Protein AF-A0A9P9H8Y1-F1 (afdb_monomer_lite)

Radius of gyration: 16.48 Å; chains: 1; bounding box: 44×37×41 Å

Organism: Fusarium solani (NCBI:txid169388)

Foldseek 3Di:
DWDADPVQRFIFDWDQPVVVRDTDGPQQEGEKEKFKDFPPPPDPLQGWIKIWIHRHPDDPPIDIDTQDSVDDSDRVSRRLVNVVVVVVVCPDPPHDPSNQWYWYFYDDDDDVVVVVVVVVVVQVVPVHDADDADADPPDHRRTRTGGDDDD

Secondary structure (DSSP, 8-state):
-EEEETTTTEEEEEEE-TTT--EEE-TTEEEEEEEEE--SS---TTPPPEEEEESSTT-TT-EEEE--TTS--SHHHHHHHHHHHHHHHHHSTTS-TT--EEEEEE-TTS-HHHHHHHHHHHHHTTT-PPPPP---TTS----EEEE----

Sequence (151 aa):
MTVPNENEQITQLRNVNYTSKIIETYPHSLVVFINGARPRSTGPSTAPLFWTVTFAPTSRHNLSGTLDSHLPRTVMCAKQEAILRFLEFVKSESFNHRWRKVIVVVSNSIPMARLVEFLETYASNYNYHPATNYTTEQGRTEVISQELKEI

pLDDT: mean 72.14, std 18.73, range [31.03, 94.5]

Structure (mmCIF, N/CA/C/O backbone):
data_AF-A0A9P9H8Y1-F1
#
_entry.id   AF-A0A9P9H8Y1-F1
#
loop_
_atom_site.group_PDB
_atom_site.id
_atom_site.type_symbol
_atom_site.label_atom_id
_atom_site.label_alt_id
_atom_site.label_comp_id
_atom_site.label_asym_id
_atom_site.label_entity_id
_atom_site.label_seq_id
_atom_site.pdbx_PDB_ins_code
_atom_site.Cartn_x
_atom_site.Cartn_y
_atom_site.Cartn_z
_atom_site.occupancy
_atom_site.B_iso_or_equiv
_atom_site.auth_seq_id
_atom_site.auth_comp_id
_atom_site.auth_asym_id
_atom_site.auth_atom_id
_atom_site.pdbx_PDB_model_num
ATOM 1 N N . MET A 1 1 ? -4.302 14.025 10.082 1.00 74.38 1 MET A N 1
ATOM 2 C CA . MET A 1 1 ? -3.148 13.507 10.859 1.00 74.38 1 MET A CA 1
ATOM 3 C C . MET A 1 1 ? -3.377 12.020 11.116 1.00 74.38 1 MET A C 1
ATOM 5 O O . MET A 1 1 ? -4.535 11.618 11.153 1.00 74.38 1 MET A O 1
ATOM 9 N N . THR A 1 2 ? -2.332 11.204 11.237 1.00 85.88 2 THR A N 1
ATOM 10 C CA . THR A 1 2 ? -2.437 9.749 11.461 1.00 85.88 2 THR A CA 1
ATOM 11 C C . THR A 1 2 ? -1.961 9.375 12.863 1.00 85.88 2 THR A C 1
ATOM 13 O O . THR A 1 2 ? -1.253 10.158 13.496 1.00 85.88 2 THR A O 1
ATOM 16 N N . VAL A 1 3 ? -2.350 8.201 13.356 1.00 87.88 3 VAL A N 1
ATOM 17 C CA . VAL A 1 3 ? -1.916 7.674 14.657 1.00 87.88 3 VAL A CA 1
ATOM 18 C C . VAL A 1 3 ? -1.723 6.151 14.578 1.00 87.88 3 VAL A C 1
ATOM 20 O O . VAL A 1 3 ? -2.554 5.481 13.960 1.00 87.88 3 VAL A O 1
ATOM 23 N N . PRO A 1 4 ? -0.636 5.589 15.139 1.00 87.19 4 PRO A N 1
ATOM 24 C CA . PRO A 1 4 ? -0.469 4.142 15.252 1.00 87.19 4 PRO A CA 1
ATOM 25 C C . PRO A 1 4 ? -1.474 3.530 16.239 1.00 87.19 4 PRO A C 1
ATOM 27 O O . PRO A 1 4 ? -1.710 4.081 17.311 1.00 87.19 4 PRO A O 1
ATOM 30 N N . ASN A 1 5 ? -2.032 2.375 15.893 1.00 86.94 5 ASN A N 1
ATOM 31 C CA . ASN A 1 5 ? -2.771 1.495 16.789 1.00 86.94 5 ASN A CA 1
ATOM 32 C C . ASN A 1 5 ? -1.863 0.309 17.132 1.00 86.94 5 ASN A C 1
ATOM 34 O O . ASN A 1 5 ? -1.631 -0.560 16.292 1.00 86.94 5 ASN A O 1
ATOM 38 N N . GLU A 1 6 ? -1.316 0.304 18.346 1.00 85.38 6 GLU A N 1
ATOM 39 C CA . GLU A 1 6 ? -0.308 -0.674 18.776 1.00 85.38 6 GLU A CA 1
ATOM 40 C C . GLU A 1 6 ? -0.872 -2.092 18.894 1.00 85.38 6 GLU A C 1
ATOM 42 O O . GLU A 1 6 ? -0.214 -3.047 18.483 1.00 85.38 6 GLU A O 1
ATOM 47 N N . ASN A 1 7 ? -2.113 -2.225 19.372 1.00 85.31 7 ASN A N 1
ATOM 48 C CA . ASN A 1 7 ? -2.780 -3.520 19.546 1.00 85.31 7 ASN A CA 1
ATOM 49 C C . ASN A 1 7 ? -2.948 -4.253 18.215 1.00 85.31 7 ASN A C 1
ATOM 51 O O . ASN A 1 7 ? -2.828 -5.472 18.129 1.00 85.31 7 ASN A O 1
ATOM 55 N N . GLU A 1 8 ? -3.234 -3.492 17.166 1.00 86.19 8 GLU A N 1
ATOM 56 C CA . GLU A 1 8 ? -3.498 -4.020 15.832 1.00 86.19 8 GLU A CA 1
ATOM 57 C C . GLU A 1 8 ? -2.288 -3.911 14.909 1.00 86.19 8 GLU A C 1
ATOM 59 O O . GLU A 1 8 ? -2.294 -4.453 13.807 1.00 86.19 8 GLU A O 1
ATOM 64 N N . GLN A 1 9 ? -1.246 -3.218 15.369 1.00 90.31 9 GLN A N 1
ATOM 65 C CA . GLN A 1 9 ? -0.032 -2.916 14.629 1.00 90.31 9 GLN A CA 1
ATOM 66 C C . GLN A 1 9 ? -0.306 -2.259 13.268 1.00 90.31 9 GLN A C 1
ATOM 68 O O . GLN A 1 9 ? 0.296 -2.616 12.256 1.00 90.31 9 GLN A O 1
ATOM 73 N N . ILE A 1 10 ? -1.210 -1.285 13.221 1.00 90.06 10 ILE A N 1
ATOM 74 C CA . ILE A 1 10 ? -1.537 -0.528 12.002 1.00 90.06 10 ILE A CA 1
ATOM 75 C C . ILE A 1 10 ? -1.477 0.976 12.257 1.00 90.06 10 ILE A C 1
ATOM 77 O O . ILE A 1 10 ? -1.360 1.419 13.393 1.00 90.06 10 ILE A O 1
ATOM 81 N N . THR A 1 11 ? -1.597 1.776 11.203 1.00 90.62 11 THR A N 1
ATOM 82 C CA . THR A 1 11 ? -1.775 3.224 11.297 1.00 90.62 11 THR A CA 1
ATOM 83 C C . THR A 1 11 ? -3.192 3.579 10.870 1.00 90.62 11 THR A C 1
ATOM 85 O O . THR A 1 11 ? -3.699 3.048 9.885 1.00 90.62 11 THR A O 1
ATOM 88 N N . GLN A 1 12 ? -3.837 4.487 11.596 1.00 89.75 12 GLN A N 1
ATOM 89 C CA . GLN A 1 12 ? -5.212 4.916 11.341 1.00 89.75 12 GLN A CA 1
ATOM 90 C C . GLN A 1 12 ? -5.297 6.434 11.184 1.00 89.75 12 GLN A C 1
ATOM 92 O O . GLN A 1 12 ? -4.388 7.179 11.571 1.00 89.75 12 GLN A O 1
ATOM 97 N N . LEU A 1 13 ? -6.409 6.914 10.622 1.00 84.44 13 LEU A N 1
ATOM 98 C CA . LEU A 1 13 ? -6.718 8.337 10.657 1.00 84.44 13 LEU A CA 1
ATOM 99 C C . LEU A 1 13 ? -7.059 8.767 12.078 1.00 84.44 13 LEU A C 1
ATOM 101 O O . LEU A 1 13 ? -7.872 8.144 12.763 1.00 84.44 13 LEU A O 1
ATOM 105 N N . ARG A 1 14 ? -6.478 9.897 12.472 1.00 82.44 14 ARG A N 1
ATOM 106 C CA . ARG A 1 14 ? -6.820 10.598 13.699 1.00 82.44 14 ARG A CA 1
ATOM 107 C C . ARG A 1 14 ? -8.075 11.435 13.465 1.00 82.44 14 ARG A C 1
ATOM 109 O O . ARG A 1 14 ? -8.067 12.314 12.602 1.00 82.44 14 ARG A O 1
ATOM 116 N N . ASN A 1 15 ? -9.110 11.196 14.257 1.00 73.19 15 ASN A N 1
ATOM 117 C CA . ASN A 1 15 ? -10.196 12.133 14.486 1.00 73.19 15 ASN A CA 1
ATOM 118 C C . ASN A 1 15 ? -9.857 12.981 15.720 1.00 73.19 15 ASN A C 1
ATOM 120 O O . ASN A 1 15 ? -9.462 12.460 16.764 1.00 73.19 15 ASN A O 1
ATOM 124 N N . VAL A 1 16 ? -9.957 14.299 15.595 1.00 65.50 16 VAL A N 1
ATOM 125 C CA . VAL A 1 16 ? -9.780 15.202 16.735 1.00 65.50 16 VAL A CA 1
ATOM 126 C C . VAL A 1 16 ? -11.151 15.750 17.066 1.00 65.50 16 VAL A C 1
ATOM 128 O O . VAL A 1 16 ? -11.681 16.582 16.335 1.00 65.50 16 VAL A O 1
ATOM 131 N N . ASN A 1 17 ? -11.722 15.292 18.176 1.00 66.81 17 ASN A N 1
ATOM 132 C CA . ASN A 1 17 ? -12.889 15.951 18.730 1.00 66.81 17 ASN A CA 1
ATOM 133 C C . ASN A 1 17 ? -12.407 17.241 19.409 1.00 66.81 17 ASN A C 1
ATOM 135 O O . ASN A 1 17 ? -11.876 17.223 20.520 1.00 66.81 17 ASN A O 1
ATOM 139 N N . TYR A 1 18 ? -12.529 18.367 18.703 1.00 63.47 18 TYR A N 1
ATOM 140 C CA . TYR A 1 18 ? -12.047 19.669 19.175 1.00 63.47 18 TYR A CA 1
ATOM 141 C C . TYR A 1 18 ? -12.737 20.130 20.466 1.00 63.47 18 TYR A C 1
ATOM 143 O O . TYR A 1 18 ? -12.153 20.901 21.225 1.00 63.47 18 TYR A O 1
ATOM 151 N N . THR A 1 19 ? -13.938 19.620 20.742 1.00 70.38 19 THR A N 1
ATOM 152 C CA . THR A 1 19 ? -14.732 19.958 21.924 1.00 70.38 19 THR A CA 1
ATOM 153 C C . THR A 1 19 ? -14.254 19.206 23.167 1.00 70.38 19 THR A C 1
ATOM 155 O O . THR A 1 19 ? -14.154 19.797 24.239 1.00 70.38 19 THR A O 1
ATOM 158 N N . SER A 1 20 ? -13.911 17.919 23.039 1.00 70.75 20 SER A N 1
ATOM 159 C CA . SER A 1 20 ? -13.450 17.089 24.165 1.00 70.75 20 SER A CA 1
ATOM 160 C C . SER A 1 20 ? -11.925 16.995 24.291 1.00 70.75 20 SER A C 1
ATOM 162 O O . SER A 1 20 ? -11.430 16.483 25.292 1.00 70.75 20 SER A O 1
ATOM 164 N N . LYS A 1 21 ? -11.165 17.468 23.290 1.00 65.56 21 LYS A N 1
ATOM 165 C CA . LYS A 1 21 ? -9.706 17.266 23.136 1.00 65.56 21 LYS A CA 1
ATOM 166 C C . LYS A 1 21 ? -9.275 15.791 23.122 1.00 65.56 21 LYS A C 1
ATOM 168 O O . LYS A 1 21 ? -8.077 15.507 23.171 1.00 65.56 21 LYS A O 1
ATOM 173 N N . ILE A 1 22 ? -10.222 14.859 23.019 1.00 71.56 22 ILE A N 1
ATOM 174 C CA . ILE A 1 22 ? -9.943 13.429 22.932 1.00 71.56 22 ILE A CA 1
ATOM 175 C C . ILE A 1 22 ? -9.507 13.106 21.505 1.00 71.56 22 ILE A C 1
ATOM 177 O O . ILE A 1 22 ? -10.058 13.601 20.516 1.00 71.56 22 ILE A O 1
ATOM 181 N N . ILE A 1 23 ? -8.465 12.285 21.415 1.00 67.50 23 ILE A N 1
ATOM 182 C CA . ILE A 1 23 ? -7.991 11.722 20.162 1.00 67.50 23 ILE A CA 1
ATOM 183 C C . ILE A 1 23 ? -8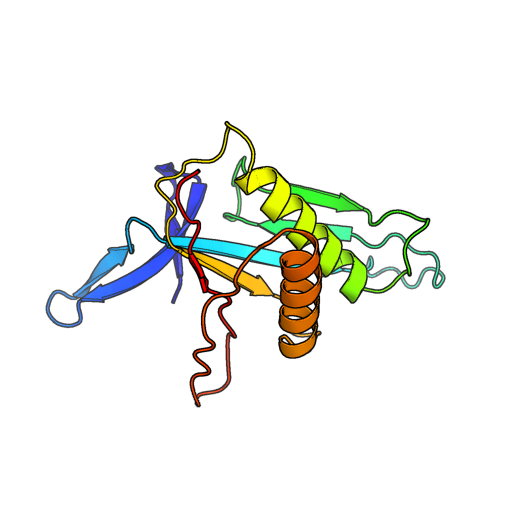.743 10.421 19.938 1.00 67.50 23 ILE A C 1
ATOM 185 O O . ILE A 1 23 ? -8.516 9.452 20.654 1.00 67.50 23 ILE A O 1
ATOM 189 N N . GLU A 1 24 ? -9.602 10.402 18.931 1.00 74.31 24 GLU A N 1
ATOM 190 C CA . GLU A 1 24 ? -10.294 9.191 18.506 1.00 74.31 24 GLU A CA 1
ATOM 191 C C . GLU A 1 24 ? -9.677 8.702 17.194 1.00 74.31 24 GLU A C 1
ATOM 193 O O . GLU A 1 24 ? -9.172 9.488 16.390 1.00 74.31 24 GLU A O 1
ATOM 198 N N . THR A 1 25 ? -9.671 7.395 16.961 1.00 76.00 25 THR A N 1
ATOM 199 C CA . THR A 1 25 ? -9.313 6.835 15.655 1.00 76.00 25 THR A CA 1
ATOM 200 C C . THR A 1 25 ? -10.571 6.634 14.832 1.00 76.00 25 THR A C 1
ATOM 202 O O . THR A 1 25 ? -11.639 6.374 15.376 1.00 76.00 25 THR A O 1
ATOM 205 N N . TYR A 1 26 ? -10.467 6.735 13.506 1.00 77.56 26 TYR A N 1
ATOM 206 C CA . TYR A 1 26 ? -11.540 6.244 12.643 1.00 77.56 26 TYR A CA 1
ATOM 207 C C . TYR A 1 26 ? -11.493 4.707 12.629 1.00 77.56 26 TYR A C 1
ATOM 209 O O . TYR A 1 26 ? -10.568 4.153 12.019 1.00 77.56 26 TYR A O 1
ATOM 217 N N . PRO A 1 27 ? -12.475 4.011 13.239 1.00 72.00 27 PRO A N 1
ATOM 218 C CA . PRO A 1 27 ? -12.384 2.583 13.567 1.00 72.00 27 PRO A CA 1
ATOM 219 C C . PRO A 1 27 ? -12.382 1.645 12.350 1.00 72.00 27 PRO A C 1
ATOM 221 O O . PRO A 1 27 ? -12.144 0.452 12.498 1.00 72.00 27 PRO A O 1
ATOM 224 N N . HIS A 1 28 ? -12.594 2.177 11.143 1.00 81.88 28 HIS A N 1
ATOM 225 C CA . HIS A 1 28 ? -12.581 1.433 9.876 1.00 81.88 28 HIS A CA 1
ATOM 226 C C . HIS A 1 28 ? -11.547 1.960 8.875 1.00 81.88 28 HIS A C 1
ATOM 228 O O . HIS A 1 28 ? -11.587 1.600 7.697 1.00 81.88 28 HIS A O 1
ATOM 234 N N . SER A 1 29 ? -10.647 2.837 9.328 1.00 85.75 29 SER A N 1
ATOM 235 C CA . SER A 1 29 ? -9.574 3.370 8.494 1.00 85.75 29 SER A CA 1
ATOM 236 C C . SER A 1 29 ? -8.294 2.562 8.656 1.00 85.75 29 SER A C 1
ATOM 238 O O . SER A 1 29 ? -7.904 2.223 9.774 1.00 85.75 29 SER A O 1
ATOM 240 N N . LEU A 1 30 ? -7.629 2.321 7.532 1.00 88.88 30 LEU A N 1
ATOM 241 C CA . LEU A 1 30 ? -6.275 1.800 7.455 1.00 88.88 30 LEU A CA 1
ATOM 242 C C . LEU A 1 30 ? -5.433 2.776 6.636 1.00 88.88 30 LEU A C 1
ATOM 244 O O . LEU A 1 30 ? -5.809 3.143 5.527 1.00 88.88 30 LEU A O 1
ATOM 248 N N . VAL A 1 31 ? -4.285 3.178 7.167 1.00 89.94 31 VAL A N 1
ATOM 249 C CA . VAL A 1 31 ? -3.287 3.975 6.458 1.00 89.94 31 VAL A CA 1
ATOM 250 C C . VAL A 1 31 ? -2.057 3.112 6.224 1.00 89.94 31 VAL A C 1
ATOM 252 O O . VAL A 1 31 ? -1.496 2.564 7.172 1.00 89.94 31 VAL A O 1
ATOM 255 N N . VAL A 1 32 ? -1.625 3.024 4.970 1.00 91.81 32 VAL A N 1
ATOM 256 C CA . VAL A 1 32 ? -0.399 2.327 4.575 1.00 91.81 32 VAL A CA 1
ATOM 257 C C . VAL A 1 32 ? 0.546 3.282 3.867 1.00 91.81 32 VAL A C 1
ATOM 259 O O . VAL A 1 32 ? 0.137 4.092 3.035 1.00 91.81 32 VAL A O 1
ATOM 262 N N . PHE A 1 33 ? 1.828 3.184 4.197 1.00 91.06 33 PHE A N 1
ATOM 263 C CA . PHE A 1 33 ? 2.877 3.985 3.583 1.00 91.06 33 PHE A CA 1
ATOM 264 C C . PHE A 1 33 ? 3.636 3.141 2.575 1.00 91.06 33 PHE A C 1
ATOM 266 O O . PHE A 1 33 ? 4.187 2.095 2.910 1.00 91.06 33 PHE A O 1
ATOM 273 N N . ILE A 1 34 ? 3.688 3.620 1.342 1.00 90.50 34 ILE A N 1
ATOM 274 C CA . ILE A 1 34 ? 4.358 2.957 0.238 1.00 90.50 34 ILE A CA 1
ATOM 275 C C . ILE A 1 34 ? 5.612 3.728 -0.133 1.00 90.50 34 ILE A C 1
ATOM 277 O O . ILE A 1 34 ? 5.600 4.945 -0.354 1.00 90.50 34 ILE A O 1
ATOM 281 N N . ASN A 1 35 ? 6.709 2.987 -0.243 1.00 89.44 35 ASN A N 1
ATOM 282 C CA . ASN A 1 35 ? 7.977 3.529 -0.682 1.00 89.44 35 ASN A CA 1
ATOM 283 C C . ASN A 1 35 ? 8.635 2.624 -1.723 1.00 89.44 35 ASN A C 1
ATOM 285 O O . ASN A 1 35 ? 8.488 1.406 -1.709 1.00 89.44 35 ASN A O 1
ATOM 289 N N . GLY A 1 36 ? 9.392 3.263 -2.607 1.00 87.00 36 GLY A N 1
ATOM 290 C CA . GLY A 1 36 ? 10.274 2.619 -3.565 1.00 87.00 36 GLY A CA 1
ATOM 291 C C . GLY A 1 36 ? 11.594 3.369 -3.535 1.00 87.00 36 GLY A C 1
ATOM 292 O O . GLY A 1 36 ? 11.597 4.602 -3.572 1.00 87.00 36 GLY A O 1
ATOM 293 N N . ALA A 1 37 ? 12.705 2.652 -3.421 1.00 84.75 37 ALA A N 1
ATOM 294 C CA . ALA A 1 37 ? 14.013 3.265 -3.250 1.00 84.75 37 ALA A CA 1
ATOM 295 C C . ALA A 1 37 ? 15.107 2.481 -3.970 1.00 84.75 37 ALA A C 1
ATOM 297 O O . ALA A 1 37 ? 15.079 1.254 -4.062 1.00 84.75 37 ALA A O 1
ATOM 298 N N . ARG A 1 38 ? 16.109 3.216 -4.450 1.00 81.19 38 ARG A N 1
ATOM 299 C CA . ARG A 1 38 ? 17.398 2.656 -4.856 1.00 81.19 38 ARG A CA 1
ATOM 300 C C . ARG A 1 38 ? 18.351 2.752 -3.656 1.00 81.19 38 ARG A C 1
ATOM 302 O O . ARG A 1 38 ? 18.286 3.754 -2.938 1.00 81.19 38 ARG A O 1
ATOM 309 N N . PRO A 1 39 ? 19.220 1.758 -3.410 1.00 72.44 39 PRO A N 1
ATOM 310 C CA . PRO A 1 39 ? 20.262 1.882 -2.402 1.00 72.44 39 PRO A CA 1
ATOM 311 C C . PRO A 1 39 ? 21.115 3.123 -2.686 1.00 72.44 39 PRO A C 1
ATOM 313 O O . PRO A 1 39 ? 21.366 3.474 -3.836 1.00 72.44 39 PRO A O 1
ATOM 316 N N . ARG A 1 40 ? 21.532 3.806 -1.614 1.00 63.97 40 ARG A N 1
ATOM 317 C CA . ARG A 1 40 ? 22.303 5.059 -1.677 1.00 63.97 40 ARG A CA 1
ATOM 318 C C . ARG A 1 40 ? 23.702 4.895 -2.280 1.00 63.97 40 ARG A C 1
ATOM 320 O O . ARG A 1 40 ? 24.320 5.907 -2.595 1.00 63.97 40 ARG A O 1
ATOM 327 N N . SER A 1 41 ? 24.211 3.670 -2.429 1.00 58.75 41 SER A N 1
ATOM 328 C CA . SER A 1 41 ? 25.488 3.457 -3.103 1.00 58.75 41 SER A CA 1
ATOM 329 C C . SER A 1 41 ? 25.330 3.786 -4.586 1.00 58.75 41 SER A C 1
ATOM 331 O O . SER A 1 41 ? 24.408 3.322 -5.253 1.00 58.75 41 SER A O 1
ATOM 333 N N . THR A 1 42 ? 26.240 4.608 -5.097 1.00 49.22 42 THR A N 1
ATOM 334 C CA . THR A 1 42 ? 26.395 5.024 -6.498 1.00 49.22 42 THR A CA 1
ATOM 335 C C . THR A 1 42 ? 26.812 3.855 -7.400 1.00 49.22 42 THR A C 1
ATOM 337 O O . THR A 1 42 ? 27.755 3.953 -8.180 1.00 49.22 42 THR A O 1
ATOM 340 N N . GLY A 1 43 ? 26.160 2.706 -7.243 1.00 56.19 43 GLY A N 1
ATOM 341 C CA . GLY A 1 43 ? 26.311 1.567 -8.125 1.00 56.19 43 GLY A CA 1
ATOM 342 C C . GLY A 1 43 ? 25.655 1.838 -9.481 1.00 56.19 43 GLY A C 1
ATOM 343 O O . GLY A 1 43 ? 24.839 2.758 -9.603 1.00 56.19 43 GLY A O 1
ATOM 344 N N . PRO A 1 44 ? 26.006 1.038 -10.502 1.00 58.34 44 PRO A N 1
ATOM 345 C CA . PRO A 1 44 ? 25.482 1.170 -11.859 1.00 58.34 44 PRO A CA 1
ATOM 346 C C . PRO A 1 44 ? 23.947 1.258 -11.897 1.00 58.34 44 PRO A C 1
ATOM 348 O O . PRO A 1 44 ? 23.252 0.850 -10.964 1.00 58.34 44 PRO A O 1
ATOM 351 N N . SER A 1 45 ? 23.394 1.730 -13.020 1.00 61.78 45 SER A N 1
ATOM 352 C CA . SER A 1 45 ? 21.944 1.767 -13.307 1.00 61.78 45 SER A CA 1
ATOM 353 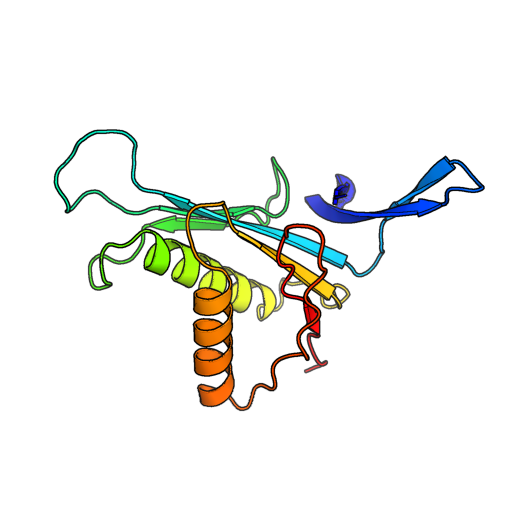C C . SER A 1 45 ? 21.219 0.419 -13.113 1.00 61.78 45 SER A C 1
ATOM 355 O O . SER A 1 45 ? 19.990 0.373 -13.110 1.00 61.78 45 SER A O 1
ATOM 357 N N . THR A 1 46 ? 21.976 -0.657 -12.899 1.00 66.19 46 THR A N 1
ATOM 358 C CA . THR A 1 46 ? 21.551 -2.021 -12.591 1.00 66.19 46 THR A CA 1
ATOM 359 C C . THR A 1 46 ? 21.319 -2.300 -11.100 1.00 66.19 46 THR A C 1
ATOM 361 O O . THR A 1 46 ? 20.854 -3.391 -10.775 1.00 66.19 46 THR A O 1
ATOM 364 N N . ALA A 1 47 ? 21.573 -1.358 -10.182 1.00 73.00 47 ALA A N 1
ATOM 365 C CA . ALA A 1 47 ? 21.366 -1.564 -8.744 1.00 73.00 47 ALA A CA 1
ATOM 366 C C . ALA A 1 47 ? 19.923 -2.021 -8.411 1.00 73.00 47 ALA A C 1
ATOM 368 O O . ALA A 1 47 ? 18.976 -1.534 -9.046 1.00 73.00 47 ALA A O 1
ATOM 369 N N . PRO A 1 48 ? 19.737 -2.951 -7.445 1.00 80.50 48 PRO A N 1
ATOM 370 C CA . PRO A 1 48 ? 18.419 -3.426 -7.018 1.00 80.50 48 PRO A CA 1
ATOM 371 C C . PRO A 1 48 ? 17.530 -2.267 -6.587 1.00 80.50 48 PRO A C 1
ATOM 373 O O . PRO A 1 48 ? 17.979 -1.332 -5.930 1.00 80.50 48 PRO A O 1
ATOM 376 N N . LEU A 1 49 ? 16.265 -2.321 -6.989 1.00 85.69 49 LEU A N 1
ATOM 377 C CA . LEU A 1 49 ? 15.246 -1.389 -6.530 1.00 85.69 49 LEU A CA 1
ATOM 378 C C . LEU A 1 49 ? 14.407 -2.093 -5.484 1.00 85.69 49 LEU A C 1
ATOM 380 O O . LEU A 1 49 ? 13.875 -3.165 -5.745 1.00 85.69 49 LEU A O 1
ATOM 384 N N . PHE A 1 50 ? 14.301 -1.486 -4.315 1.00 89.12 50 PHE A N 1
ATOM 385 C CA . PHE A 1 50 ? 13.552 -2.029 -3.197 1.00 89.12 50 PHE A CA 1
ATOM 386 C C . PHE A 1 50 ? 12.207 -1.339 -3.088 1.00 89.12 50 PHE A C 1
ATOM 388 O O . PHE A 1 50 ? 12.064 -0.163 -3.437 1.00 89.12 50 PHE A O 1
ATOM 395 N N . TRP A 1 51 ? 11.241 -2.068 -2.558 1.0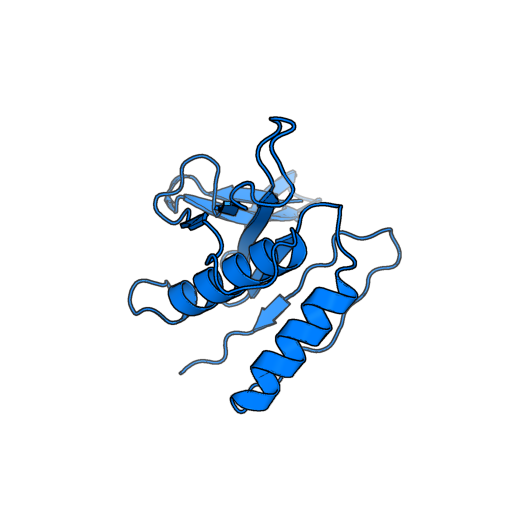0 91.38 51 TRP A N 1
ATOM 396 C CA . TRP A 1 51 ? 9.917 -1.562 -2.266 1.00 91.38 51 TRP A CA 1
ATOM 397 C C . TRP A 1 51 ? 9.488 -1.973 -0.862 1.00 91.38 51 TRP A C 1
ATOM 399 O O . TRP A 1 51 ? 9.926 -3.001 -0.343 1.00 91.38 51 TRP A O 1
ATOM 409 N N . THR A 1 52 ? 8.650 -1.149 -0.235 1.00 93.69 52 THR A N 1
ATOM 410 C CA . 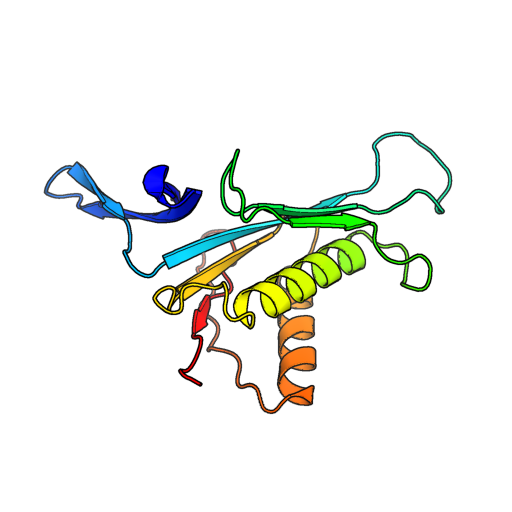THR A 1 52 ? 8.113 -1.405 1.106 1.00 93.69 52 THR A CA 1
ATOM 411 C C . THR A 1 52 ? 6.666 -0.945 1.212 1.00 93.69 52 THR A C 1
ATOM 413 O O . THR A 1 52 ? 6.311 0.114 0.686 1.00 93.69 52 THR A O 1
ATOM 416 N N . VAL A 1 53 ? 5.872 -1.698 1.968 1.00 93.69 53 VAL A N 1
ATOM 417 C CA . VAL A 1 53 ? 4.533 -1.332 2.436 1.00 93.69 53 VAL A CA 1
ATOM 418 C C . VAL A 1 53 ? 4.568 -1.337 3.958 1.00 93.69 53 VAL A C 1
ATOM 420 O O . VAL A 1 53 ? 4.771 -2.383 4.574 1.00 93.69 53 VAL A O 1
ATOM 423 N N . THR A 1 54 ? 4.379 -0.172 4.566 1.00 94.00 54 THR A N 1
ATOM 424 C CA . THR A 1 54 ? 4.459 -0.001 6.017 1.00 94.00 54 THR A CA 1
ATOM 425 C C . THR A 1 54 ? 3.079 0.285 6.587 1.00 94.00 54 THR A C 1
ATOM 427 O O . THR A 1 54 ? 2.490 1.328 6.306 1.00 94.00 54 THR A O 1
ATOM 430 N N . PHE A 1 55 ? 2.585 -0.627 7.421 1.00 93.06 55 PHE A N 1
ATOM 431 C CA . PHE A 1 55 ? 1.341 -0.483 8.176 1.00 93.06 55 PHE A CA 1
ATOM 432 C C . PHE A 1 55 ? 1.594 0.281 9.481 1.00 93.06 55 PHE A C 1
ATOM 434 O O . PHE A 1 55 ? 0.825 1.169 9.832 1.00 93.06 55 PHE A O 1
ATOM 441 N N . ALA A 1 56 ? 2.694 -0.021 10.178 1.00 92.62 56 ALA A N 1
ATOM 442 C CA . ALA A 1 56 ? 3.190 0.695 11.360 1.00 92.62 56 ALA A CA 1
ATOM 443 C C . ALA A 1 56 ? 4.699 0.410 11.564 1.00 92.62 56 ALA A C 1
ATOM 445 O O . ALA A 1 56 ? 5.195 -0.571 11.001 1.00 92.62 56 ALA A O 1
ATOM 446 N N . PRO A 1 57 ? 5.446 1.200 12.369 1.00 85.69 57 PRO A N 1
ATOM 447 C CA . PRO A 1 57 ? 6.904 1.063 12.544 1.00 85.69 57 PRO A CA 1
ATOM 448 C C . PRO A 1 57 ? 7.440 -0.321 12.964 1.00 85.69 57 PRO A C 1
ATOM 450 O O . PRO A 1 57 ? 8.630 -0.573 12.814 1.00 85.69 57 PRO A O 1
ATOM 453 N N . THR A 1 58 ? 6.590 -1.235 13.435 1.00 85.94 58 THR A N 1
ATOM 454 C CA . THR A 1 58 ? 6.957 -2.606 13.846 1.00 85.94 58 THR A CA 1
ATOM 455 C C . THR A 1 58 ? 5.894 -3.640 13.468 1.00 85.94 58 THR A C 1
ATOM 457 O O . THR A 1 58 ? 5.823 -4.718 14.054 1.00 85.94 58 THR A O 1
ATOM 460 N N . SER A 1 59 ? 5.034 -3.315 12.502 1.00 91.25 59 SER A N 1
ATOM 461 C CA . SER A 1 59 ? 3.927 -4.196 12.149 1.00 91.25 59 SER A CA 1
ATOM 462 C C . SER A 1 59 ? 4.393 -5.507 11.543 1.00 91.25 59 SER A C 1
ATOM 464 O O . SER A 1 59 ? 5.152 -5.512 10.574 1.00 91.25 59 SER A O 1
ATOM 466 N N . ARG A 1 60 ? 3.828 -6.616 12.028 1.00 90.62 60 ARG A N 1
ATOM 467 C CA . ARG A 1 60 ? 3.925 -7.924 11.364 1.00 90.62 60 ARG A CA 1
ATOM 468 C C . ARG A 1 60 ? 3.297 -7.945 9.966 1.00 90.62 60 ARG A C 1
ATOM 470 O O . ARG A 1 60 ? 3.542 -8.874 9.210 1.00 90.62 60 ARG A O 1
ATOM 477 N N . HIS A 1 61 ? 2.474 -6.947 9.641 1.00 90.38 61 HIS A N 1
ATOM 478 C CA . HIS A 1 61 ? 1.853 -6.785 8.328 1.00 90.38 61 HIS A CA 1
ATOM 479 C C . HIS A 1 61 ? 2.755 -6.041 7.336 1.00 90.38 61 HIS A C 1
ATOM 481 O O . HIS A 1 61 ? 2.413 -5.947 6.162 1.00 90.38 61 HIS A O 1
ATOM 487 N N . ASN A 1 62 ? 3.896 -5.499 7.782 1.00 93.12 62 ASN A N 1
ATOM 488 C CA . ASN A 1 62 ? 4.821 -4.808 6.892 1.00 93.12 62 ASN A CA 1
ATOM 489 C C . ASN A 1 62 ? 5.328 -5.751 5.797 1.00 93.12 62 ASN A C 1
ATOM 491 O O . ASN A 1 62 ? 5.766 -6.867 6.072 1.00 93.12 62 ASN A O 1
ATOM 495 N N . LEU A 1 63 ? 5.312 -5.265 4.557 1.00 94.31 63 LEU A N 1
ATOM 496 C CA . LEU A 1 63 ? 5.792 -5.998 3.391 1.00 94.31 63 LEU A CA 1
ATOM 497 C C . LEU A 1 63 ? 7.019 -5.297 2.823 1.00 94.31 63 LEU A C 1
ATOM 499 O O . LEU A 1 63 ? 7.131 -4.069 2.852 1.00 94.31 63 LEU A O 1
ATOM 503 N N . SER A 1 64 ? 7.933 -6.077 2.265 1.00 94.50 64 SER A N 1
ATOM 504 C CA . SER A 1 64 ? 9.090 -5.542 1.561 1.00 94.50 64 SER A CA 1
ATOM 505 C C . SER A 1 64 ? 9.602 -6.539 0.541 1.00 94.50 64 SER A C 1
ATOM 507 O O . SER A 1 64 ? 9.399 -7.745 0.682 1.00 94.50 64 SER A O 1
ATOM 509 N N . GLY A 1 65 ? 10.291 -6.028 -0.468 1.00 92.38 65 GLY A N 1
ATOM 510 C CA . GLY A 1 65 ? 10.936 -6.870 -1.454 1.00 92.38 65 GLY A CA 1
ATOM 511 C C . GLY A 1 65 ? 11.801 -6.082 -2.415 1.00 92.38 65 GLY A C 1
ATOM 512 O O . GLY A 1 65 ? 12.064 -4.888 -2.245 1.00 92.38 65 GLY A O 1
ATOM 513 N N . THR A 1 66 ? 12.265 -6.796 -3.432 1.00 89.75 66 THR A N 1
ATOM 514 C CA . THR A 1 66 ? 13.067 -6.245 -4.520 1.00 89.75 66 THR A CA 1
ATOM 515 C C . THR A 1 66 ? 12.251 -6.322 -5.801 1.00 89.75 66 THR A C 1
ATOM 517 O O . THR A 1 66 ? 11.571 -7.315 -6.044 1.00 89.75 66 THR A O 1
ATOM 520 N N . LEU A 1 67 ? 12.290 -5.263 -6.604 1.00 84.38 67 LEU A N 1
ATOM 521 C CA . LEU A 1 67 ? 11.663 -5.217 -7.915 1.00 84.38 67 LEU A CA 1
ATOM 522 C C . LEU A 1 67 ? 12.324 -6.247 -8.834 1.00 84.38 67 LEU A C 1
ATOM 524 O O . LEU A 1 67 ? 13.559 -6.284 -8.931 1.00 84.38 67 LEU A O 1
ATOM 528 N N . ASP A 1 68 ? 11.494 -7.021 -9.529 1.00 79.44 68 ASP A N 1
ATOM 529 C CA . ASP A 1 68 ? 11.936 -8.014 -10.502 1.00 79.44 68 ASP A CA 1
ATOM 530 C C . ASP A 1 68 ? 12.917 -7.398 -11.518 1.00 79.44 68 ASP A C 1
ATOM 532 O O . ASP A 1 68 ? 12.768 -6.260 -11.974 1.00 79.44 68 ASP A O 1
ATOM 536 N N . SER A 1 69 ? 13.957 -8.159 -11.849 1.00 75.94 69 SER A N 1
ATOM 537 C CA . SER A 1 69 ? 14.953 -7.803 -12.855 1.00 75.94 69 SER A CA 1
ATOM 538 C C . SER A 1 69 ? 14.384 -7.650 -14.269 1.00 75.94 69 SER A C 1
ATOM 540 O O . SER A 1 69 ? 14.961 -6.904 -15.058 1.00 75.94 69 SER A O 1
ATOM 542 N N . HIS A 1 70 ? 13.262 -8.307 -14.578 1.00 75.00 70 HIS A N 1
ATOM 543 C CA . HIS A 1 70 ? 12.600 -8.226 -15.882 1.00 75.00 70 HIS A CA 1
ATOM 544 C C . HIS A 1 70 ? 11.772 -6.947 -16.066 1.00 75.00 70 HIS A C 1
ATOM 546 O O . HIS A 1 70 ? 11.432 -6.589 -17.193 1.00 75.00 70 HIS A O 1
ATOM 552 N N . LEU A 1 71 ? 11.452 -6.243 -14.976 1.00 73.62 71 LEU A N 1
ATOM 553 C CA . LEU A 1 71 ? 10.672 -5.011 -15.017 1.00 73.62 71 LEU A CA 1
ATOM 554 C C . LEU A 1 71 ? 11.566 -3.776 -15.228 1.00 73.62 71 LEU A C 1
ATOM 556 O O . LEU A 1 71 ? 12.729 -3.759 -14.805 1.00 73.62 71 LEU A O 1
ATOM 560 N N . PRO A 1 72 ? 11.033 -2.691 -15.828 1.00 76.31 72 PRO A N 1
ATOM 561 C CA . PRO A 1 72 ? 11.772 -1.443 -15.972 1.00 76.31 72 PRO A CA 1
ATOM 562 C C . PRO A 1 72 ? 12.312 -0.934 -14.629 1.00 76.31 72 PRO A C 1
ATOM 564 O O . PRO A 1 72 ? 11.581 -0.760 -13.653 1.00 76.31 72 PRO A O 1
ATOM 567 N N . ARG A 1 73 ? 13.618 -0.647 -14.576 1.00 78.06 73 ARG A N 1
ATOM 568 C CA . ARG A 1 73 ? 14.339 -0.309 -13.337 1.00 78.06 73 ARG A CA 1
ATOM 569 C C . ARG A 1 73 ? 14.151 1.150 -12.926 1.00 78.06 73 ARG A C 1
ATOM 571 O O . ARG A 1 73 ? 15.103 1.933 -12.865 1.00 78.06 73 ARG A O 1
ATOM 578 N N . THR A 1 74 ? 12.915 1.504 -12.584 1.00 83.56 74 THR A N 1
ATOM 579 C CA . THR A 1 74 ? 12.543 2.830 -12.078 1.00 83.56 74 THR A CA 1
ATOM 580 C C . THR A 1 74 ? 11.973 2.761 -10.660 1.00 83.56 74 THR A C 1
ATOM 582 O O . THR A 1 74 ? 11.345 1.781 -10.264 1.00 83.56 74 THR A O 1
ATOM 585 N N . VAL A 1 75 ? 12.147 3.839 -9.887 1.00 84.06 75 VAL A N 1
ATOM 586 C CA . VAL A 1 75 ? 11.512 3.978 -8.561 1.00 84.06 75 VAL A CA 1
ATOM 587 C C . VAL A 1 75 ? 9.981 3.908 -8.665 1.00 84.06 75 VAL A C 1
ATOM 589 O O . VAL A 1 75 ? 9.334 3.430 -7.740 1.00 84.06 75 VAL A O 1
ATOM 592 N N . MET A 1 76 ? 9.407 4.328 -9.798 1.00 83.94 76 MET A N 1
ATOM 593 C CA . MET A 1 76 ? 7.974 4.199 -10.075 1.00 83.94 76 MET A CA 1
ATOM 594 C C . MET A 1 76 ? 7.537 2.736 -10.088 1.00 83.94 76 MET A C 1
ATOM 596 O O . MET A 1 76 ? 6.622 2.383 -9.353 1.00 83.94 76 MET A O 1
ATOM 600 N N . CYS A 1 77 ? 8.228 1.885 -10.848 1.00 84.25 77 CYS A N 1
ATOM 601 C CA . CYS A 1 77 ? 7.896 0.464 -10.925 1.00 84.25 77 CYS A CA 1
ATOM 602 C C . CYS A 1 77 ? 8.025 -0.223 -9.561 1.00 84.25 77 CYS A C 1
ATOM 604 O O . CYS A 1 77 ? 7.177 -1.028 -9.206 1.00 84.25 77 CYS A O 1
ATOM 606 N N . ALA A 1 78 ? 9.014 0.158 -8.744 1.00 85.81 78 ALA A N 1
ATOM 607 C CA . ALA A 1 78 ? 9.119 -0.339 -7.371 1.00 85.81 78 ALA A CA 1
ATOM 608 C C . ALA A 1 78 ? 7.901 0.048 -6.510 1.00 85.81 78 ALA A C 1
ATOM 610 O O . ALA A 1 78 ? 7.396 -0.768 -5.746 1.00 85.81 78 ALA A O 1
ATOM 611 N N . LYS A 1 79 ? 7.385 1.275 -6.646 1.00 87.44 79 LYS A N 1
ATOM 612 C CA . LYS A 1 79 ? 6.174 1.700 -5.926 1.00 87.44 79 LYS A CA 1
ATOM 613 C C . LYS A 1 79 ? 4.908 1.026 -6.454 1.00 87.44 79 LYS A C 1
ATOM 615 O O . LYS A 1 79 ? 4.050 0.673 -5.654 1.00 87.44 79 LYS A O 1
ATOM 620 N N . GLN A 1 80 ? 4.798 0.831 -7.766 1.00 86.81 80 GLN A N 1
ATOM 621 C CA . GLN A 1 80 ? 3.695 0.085 -8.379 1.00 86.81 80 GLN A CA 1
ATOM 622 C C . GLN A 1 80 ? 3.683 -1.368 -7.896 1.00 86.81 80 GLN A C 1
ATOM 624 O O . GLN A 1 80 ? 2.638 -1.851 -7.478 1.00 86.81 80 GLN A O 1
ATOM 629 N N . GLU A 1 81 ? 4.846 -2.023 -7.847 1.00 87.56 81 GLU A N 1
ATOM 630 C CA . GLU A 1 81 ? 4.985 -3.367 -7.280 1.00 87.56 81 GLU A CA 1
ATOM 631 C C . GLU A 1 81 ? 4.531 -3.397 -5.814 1.00 87.56 81 GLU A C 1
ATOM 633 O O . GLU A 1 81 ? 3.728 -4.243 -5.439 1.00 87.56 81 GLU A O 1
ATOM 638 N N . ALA A 1 82 ? 4.949 -2.429 -4.990 1.00 89.75 82 ALA A N 1
ATOM 639 C CA . ALA A 1 82 ? 4.491 -2.326 -3.601 1.00 89.75 82 ALA A CA 1
ATOM 640 C C . ALA A 1 82 ? 2.958 -2.239 -3.485 1.00 89.75 82 ALA A C 1
ATOM 642 O O . ALA A 1 82 ? 2.364 -2.876 -2.617 1.00 89.75 82 ALA A O 1
ATOM 643 N N . ILE A 1 83 ? 2.322 -1.448 -4.358 1.00 88.56 83 ILE A N 1
ATOM 644 C CA . ILE A 1 83 ? 0.863 -1.309 -4.423 1.00 88.56 83 ILE A CA 1
ATOM 645 C C . ILE A 1 83 ? 0.225 -2.647 -4.799 1.00 88.56 83 ILE A C 1
ATOM 647 O O . ILE A 1 83 ? -0.720 -3.064 -4.137 1.00 88.56 83 ILE A O 1
ATOM 651 N N . LEU A 1 84 ? 0.747 -3.341 -5.812 1.00 87.31 84 LEU A N 1
ATOM 652 C CA . LEU A 1 84 ? 0.230 -4.648 -6.226 1.00 87.31 84 LEU A CA 1
ATOM 653 C C . LEU A 1 84 ? 0.331 -5.672 -5.093 1.00 87.31 84 LEU A C 1
ATOM 655 O O . LEU A 1 84 ? -0.663 -6.317 -4.773 1.00 87.31 84 LEU A O 1
ATOM 659 N N . ARG A 1 85 ? 1.478 -5.749 -4.411 1.00 88.75 85 ARG A N 1
ATOM 660 C CA . ARG A 1 85 ? 1.667 -6.637 -3.251 1.00 88.75 85 ARG A CA 1
ATOM 661 C C . ARG A 1 85 ? 0.750 -6.292 -2.090 1.00 88.75 85 ARG A C 1
ATOM 663 O O . ARG A 1 85 ? 0.240 -7.187 -1.423 1.00 88.75 85 ARG A O 1
ATOM 670 N N . PHE A 1 86 ? 0.502 -5.006 -1.863 1.00 90.56 86 PHE A N 1
ATOM 671 C CA . PHE A 1 86 ? -0.489 -4.572 -0.890 1.00 90.56 86 PHE A CA 1
ATOM 672 C C . PHE A 1 86 ? -1.909 -5.017 -1.281 1.00 90.56 86 PHE A C 1
ATOM 674 O O . PHE A 1 86 ? -2.626 -5.552 -0.442 1.00 90.56 86 PHE A O 1
ATOM 681 N N . LEU A 1 87 ? -2.312 -4.852 -2.543 1.00 86.06 87 LEU A N 1
ATOM 682 C CA . LEU A 1 87 ? -3.630 -5.283 -3.022 1.00 86.06 87 LEU A CA 1
ATOM 683 C C . LEU A 1 87 ? -3.796 -6.809 -2.973 1.00 86.06 87 LEU A C 1
ATOM 685 O O . LEU A 1 87 ? -4.863 -7.288 -2.600 1.00 86.06 87 LEU A O 1
ATOM 689 N N . GLU A 1 88 ? -2.752 -7.571 -3.306 1.00 85.69 88 GLU A N 1
ATOM 690 C CA . GLU A 1 88 ? -2.715 -9.029 -3.124 1.00 85.69 88 GLU A CA 1
ATOM 691 C C . GLU A 1 88 ? -2.904 -9.405 -1.649 1.00 85.69 88 GLU A C 1
ATOM 693 O O . GLU A 1 88 ? -3.727 -10.261 -1.330 1.00 85.69 88 GLU A O 1
ATOM 698 N N . PHE A 1 89 ? -2.207 -8.720 -0.738 1.00 87.00 89 PHE A N 1
ATOM 699 C CA . PHE A 1 89 ? -2.352 -8.931 0.701 1.00 87.00 89 PHE A CA 1
ATOM 700 C C . PHE A 1 89 ? -3.776 -8.636 1.191 1.00 87.00 89 PHE A C 1
ATOM 702 O O . PHE A 1 89 ? -4.339 -9.436 1.934 1.00 87.00 89 PHE A O 1
ATOM 709 N N . VAL A 1 90 ? -4.387 -7.538 0.737 1.00 83.69 90 VAL A N 1
ATOM 710 C CA . VAL A 1 90 ? -5.774 -7.167 1.077 1.00 83.69 90 VAL A CA 1
ATOM 711 C C . VAL A 1 90 ? -6.793 -8.197 0.583 1.00 83.69 90 VAL A C 1
ATOM 713 O O . VAL A 1 90 ? -7.816 -8.400 1.229 1.00 83.69 90 VAL A O 1
ATOM 716 N N . LYS A 1 91 ? -6.519 -8.857 -0.547 1.00 79.38 91 LYS A N 1
ATOM 717 C CA . LYS A 1 91 ? -7.365 -9.929 -1.096 1.00 79.38 91 LYS A CA 1
ATOM 718 C C . LYS A 1 91 ? -7.166 -11.279 -0.402 1.00 79.38 91 LYS A C 1
ATOM 720 O O . LYS A 1 91 ? -7.930 -12.202 -0.663 1.00 79.38 91 LYS A O 1
ATOM 725 N N . SER A 1 92 ? -6.138 -11.425 0.431 1.00 78.81 92 SER A N 1
ATOM 726 C CA . SER A 1 92 ? -5.885 -12.678 1.142 1.00 78.81 92 SER A CA 1
ATOM 727 C C . SER A 1 92 ? -6.879 -12.882 2.288 1.00 78.81 92 SER A C 1
ATOM 729 O O . SER A 1 92 ? -7.297 -11.922 2.934 1.00 78.81 92 SER A O 1
ATOM 731 N N . GLU A 1 93 ? -7.173 -14.140 2.624 1.00 66.25 93 GLU A N 1
ATOM 732 C CA . GLU A 1 93 ? -8.038 -14.506 3.763 1.00 66.25 93 GLU A CA 1
ATOM 733 C C . GLU A 1 93 ? -7.508 -14.007 5.121 1.00 66.25 93 GLU A C 1
ATOM 735 O O . GLU A 1 93 ? -8.224 -13.978 6.119 1.00 66.25 93 GLU A O 1
ATOM 740 N N . SER A 1 94 ? -6.240 -13.594 5.174 1.00 70.69 94 SER A N 1
ATOM 741 C CA . SER A 1 94 ? -5.604 -13.058 6.378 1.00 70.69 94 SER A CA 1
ATOM 742 C C . SER A 1 94 ? -5.912 -11.578 6.636 1.00 70.69 94 SER A C 1
ATOM 744 O O . SER A 1 94 ? -5.558 -11.049 7.697 1.00 70.69 94 SER A O 1
ATOM 746 N N . PHE A 1 95 ? -6.557 -10.892 5.687 1.00 77.50 95 PHE A N 1
ATOM 747 C CA . PHE A 1 95 ? -6.871 -9.476 5.805 1.00 77.50 95 PHE A CA 1
ATOM 748 C C . PHE A 1 95 ? -8.204 -9.247 6.518 1.00 77.50 95 PHE A C 1
ATOM 750 O O . PHE A 1 95 ? -9.240 -9.805 6.173 1.00 77.50 95 PHE A O 1
ATOM 757 N N . ASN A 1 96 ? -8.200 -8.371 7.522 1.00 78.88 96 ASN A N 1
ATOM 758 C CA . ASN A 1 96 ? -9.419 -8.062 8.257 1.00 78.88 96 ASN A CA 1
ATOM 759 C C . ASN A 1 96 ? -10.332 -7.135 7.435 1.00 78.88 96 ASN A C 1
ATOM 761 O O . ASN A 1 96 ? -10.087 -5.932 7.340 1.00 78.88 96 ASN A O 1
ATOM 765 N N . HIS A 1 97 ? -11.427 -7.685 6.909 1.00 73.06 97 HIS A N 1
ATOM 766 C CA . HIS A 1 97 ? -12.408 -6.961 6.092 1.00 73.06 97 HIS A CA 1
ATOM 767 C C . HIS A 1 97 ? -13.128 -5.805 6.812 1.00 73.06 97 HIS A C 1
ATOM 769 O O . HIS A 1 97 ? -13.829 -5.024 6.171 1.00 73.06 97 HIS A O 1
ATOM 775 N N . ARG A 1 98 ? -12.931 -5.608 8.128 1.00 80.69 98 ARG A N 1
ATOM 776 C CA . ARG A 1 98 ? -13.439 -4.410 8.825 1.00 80.69 98 ARG A CA 1
ATOM 777 C C . ARG A 1 98 ? -12.823 -3.103 8.310 1.00 80.69 98 ARG A C 1
ATOM 779 O O . ARG A 1 98 ? -13.355 -2.028 8.603 1.00 80.69 98 ARG A O 1
ATOM 786 N N . TRP A 1 99 ? -11.696 -3.179 7.599 1.00 80.75 99 TRP A N 1
ATOM 787 C CA . TRP A 1 99 ? -11.024 -2.038 6.982 1.00 80.75 99 TRP A CA 1
ATOM 788 C C . TRP A 1 99 ? -11.750 -1.602 5.715 1.00 80.75 99 TRP A C 1
ATOM 790 O O . TRP A 1 99 ? -11.410 -2.010 4.614 1.00 80.75 99 TRP A O 1
ATOM 800 N N . ARG A 1 100 ? -12.755 -0.742 5.879 1.00 74.31 100 ARG A N 1
ATOM 801 C CA . ARG A 1 100 ? -13.576 -0.242 4.765 1.00 74.31 100 ARG A CA 1
ATOM 802 C C . ARG A 1 100 ? -12.917 0.896 3.993 1.00 74.31 100 ARG A C 1
ATOM 804 O O . ARG A 1 100 ? -13.217 1.092 2.821 1.00 74.31 100 ARG A O 1
ATOM 811 N N . LYS A 1 101 ? -12.033 1.653 4.652 1.00 78.25 101 LYS A N 1
ATOM 812 C CA . LYS A 1 101 ? -11.344 2.804 4.064 1.00 78.25 101 LYS A CA 1
ATOM 813 C C . LYS A 1 101 ? -9.838 2.625 4.147 1.00 78.25 101 LYS A C 1
ATOM 815 O O . LYS A 1 101 ? -9.242 2.824 5.206 1.00 78.25 101 LYS A O 1
ATOM 820 N N . VAL A 1 102 ? -9.228 2.295 3.017 1.00 82.62 102 VAL A N 1
ATOM 821 C CA . VAL A 1 102 ? -7.774 2.206 2.886 1.00 82.62 102 VAL A CA 1
ATOM 822 C C . VAL A 1 102 ? -7.233 3.504 2.307 1.00 82.62 102 VAL A C 1
ATOM 824 O O . VAL A 1 102 ? -7.747 3.999 1.310 1.00 82.62 102 VAL A O 1
ATOM 827 N N . ILE A 1 103 ? -6.191 4.037 2.937 1.00 83.25 103 ILE A N 1
ATOM 828 C CA . ILE A 1 103 ? -5.484 5.248 2.538 1.00 83.25 103 ILE A CA 1
ATOM 829 C C . ILE A 1 103 ? -4.049 4.877 2.217 1.00 83.25 103 ILE A C 1
ATOM 831 O O . ILE A 1 103 ? -3.279 4.503 3.103 1.00 83.25 103 ILE A O 1
ATOM 835 N N . VAL A 1 104 ? -3.690 5.018 0.948 1.00 83.94 104 VAL A N 1
ATOM 836 C CA . VAL A 1 104 ? -2.327 4.787 0.476 1.00 83.94 104 VAL A CA 1
ATOM 837 C C . VAL A 1 104 ? -1.571 6.110 0.460 1.00 83.94 104 VAL A C 1
ATOM 839 O O . VAL A 1 104 ? -1.968 7.056 -0.217 1.00 83.94 104 VAL A O 1
ATOM 842 N N . VAL A 1 105 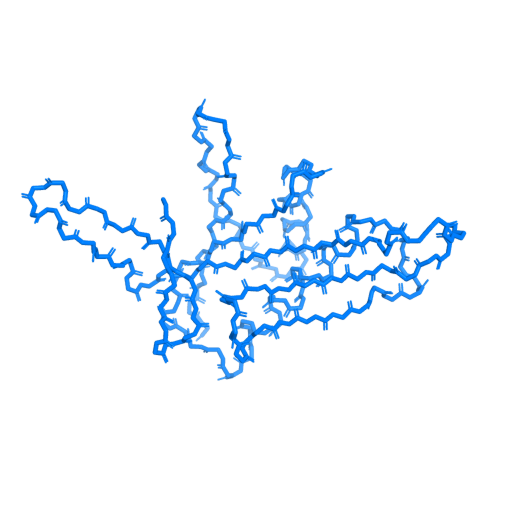? -0.474 6.178 1.209 1.00 83.25 105 VAL A N 1
ATOM 843 C CA . VAL A 1 105 ? 0.421 7.339 1.268 1.00 83.25 105 VAL A CA 1
ATOM 844 C C . VAL A 1 105 ? 1.709 7.001 0.537 1.00 83.25 105 VAL A C 1
ATOM 846 O O . VAL A 1 105 ? 2.353 6.004 0.849 1.00 83.25 105 VAL A O 1
ATOM 849 N N . VAL A 1 106 ? 2.119 7.839 -0.413 1.00 81.25 106 VAL A N 1
ATOM 850 C CA . VAL A 1 106 ? 3.283 7.575 -1.269 1.00 81.25 106 VAL A CA 1
ATOM 851 C C . VAL A 1 106 ? 4.332 8.676 -1.120 1.00 81.25 106 VAL A C 1
ATOM 853 O O . VAL A 1 106 ? 4.003 9.856 -1.149 1.00 81.25 106 VAL A O 1
ATOM 856 N N . SER A 1 107 ? 5.607 8.300 -0.979 1.00 72.75 107 SER A N 1
ATOM 857 C CA . SER A 1 107 ? 6.713 9.250 -0.764 1.00 72.75 107 SER A CA 1
ATOM 858 C C . SER A 1 107 ? 6.998 10.183 -1.966 1.00 72.75 107 SER A C 1
ATOM 860 O O . SER A 1 107 ? 6.864 9.789 -3.128 1.00 72.75 107 SER A O 1
ATOM 862 N N . ASN A 1 108 ? 7.455 11.408 -1.664 1.00 62.72 108 ASN A N 1
ATOM 863 C CA . ASN A 1 108 ? 7.426 12.667 -2.448 1.00 62.72 108 ASN A CA 1
ATOM 864 C C . ASN A 1 108 ? 8.228 12.766 -3.772 1.00 62.72 108 ASN A C 1
ATOM 866 O O . ASN A 1 108 ? 8.692 13.848 -4.120 1.00 62.72 108 ASN A O 1
ATOM 870 N N . SER A 1 109 ? 8.425 11.694 -4.535 1.00 59.91 109 SER A N 1
ATOM 871 C CA . SER A 1 109 ? 9.189 11.767 -5.801 1.00 59.91 109 SER A CA 1
ATOM 872 C C . SER A 1 109 ? 8.368 11.543 -7.067 1.00 59.91 109 SER A C 1
ATOM 874 O O . SER A 1 109 ? 8.917 11.601 -8.165 1.00 59.91 109 SER A O 1
ATOM 876 N N . ILE A 1 110 ? 7.076 11.240 -6.939 1.00 63.69 110 ILE A N 1
ATOM 877 C CA . ILE A 1 110 ? 6.255 10.745 -8.044 1.00 63.69 110 ILE A CA 1
ATOM 878 C C . ILE A 1 110 ? 4.919 11.497 -8.098 1.00 63.69 110 ILE A C 1
ATOM 880 O O . ILE A 1 110 ? 4.281 11.629 -7.053 1.00 63.69 110 ILE A O 1
ATOM 884 N N . PRO A 1 111 ? 4.466 11.949 -9.287 1.00 71.56 111 PRO A N 1
ATOM 885 C CA . PRO A 1 111 ? 3.128 12.506 -9.449 1.00 71.56 111 PRO A CA 1
ATOM 886 C C . PRO A 1 111 ? 2.080 11.447 -9.107 1.00 71.56 111 PRO A C 1
ATOM 888 O O . PRO A 1 111 ? 1.997 10.421 -9.784 1.00 71.56 111 PRO A O 1
ATOM 891 N N . MET A 1 112 ? 1.272 11.698 -8.079 1.00 69.38 112 MET A N 1
ATOM 892 C CA . MET A 1 112 ? 0.216 10.774 -7.663 1.00 69.38 112 MET A CA 1
ATOM 893 C C . MET A 1 112 ? -0.796 10.519 -8.788 1.00 69.38 112 MET A C 1
ATOM 895 O O . MET A 1 112 ? -1.248 9.391 -8.942 1.00 69.38 112 MET A O 1
ATOM 899 N N . ALA A 1 113 ? -1.044 11.507 -9.655 1.00 71.94 113 ALA A N 1
ATOM 900 C CA . ALA A 1 113 ? -1.862 11.345 -10.859 1.00 71.94 113 ALA A CA 1
ATOM 901 C C . ALA A 1 113 ? -1.454 10.128 -11.717 1.00 71.94 113 ALA A C 1
ATOM 903 O O . ALA A 1 113 ? -2.316 9.389 -12.177 1.00 71.94 113 ALA A O 1
ATOM 904 N N . ARG A 1 114 ? -0.147 9.852 -11.862 1.00 70.06 114 ARG A N 1
ATOM 905 C CA . ARG A 1 114 ? 0.335 8.671 -12.605 1.00 70.06 114 ARG A CA 1
ATOM 906 C C . ARG A 1 114 ? 0.070 7.354 -11.875 1.00 70.06 114 ARG A C 1
ATOM 908 O O . ARG A 1 114 ? -0.073 6.318 -12.512 1.00 70.06 114 ARG A O 1
ATOM 915 N N . LEU A 1 115 ? 0.053 7.373 -10.543 1.00 73.75 115 LEU A N 1
ATOM 916 C CA . LEU A 1 115 ? -0.278 6.191 -9.743 1.00 73.75 115 LEU A CA 1
ATOM 917 C C . LEU A 1 115 ? -1.779 5.905 -9.773 1.00 73.75 115 LEU A C 1
ATOM 919 O O . LEU A 1 115 ? -2.164 4.742 -9.827 1.00 73.75 115 LEU A O 1
ATOM 923 N N . VAL A 1 116 ? -2.607 6.951 -9.787 1.00 74.00 116 VAL A N 1
ATOM 924 C CA . VAL A 1 116 ? -4.056 6.829 -9.980 1.00 74.00 116 VAL A CA 1
ATOM 925 C C . VAL A 1 116 ? -4.356 6.253 -11.361 1.00 74.00 116 VAL A C 1
ATOM 927 O O . VAL A 1 116 ? -5.015 5.227 -11.436 1.00 74.00 116 VAL A O 1
ATOM 930 N N . GLU A 1 117 ? -3.787 6.812 -12.433 1.00 76.00 117 GLU A N 1
ATOM 931 C CA . GLU A 1 117 ? -3.964 6.293 -13.800 1.00 76.00 117 GLU A CA 1
ATOM 932 C C . GLU A 1 117 ? -3.550 4.814 -13.918 1.00 76.00 117 GLU A C 1
ATOM 934 O O . GLU A 1 117 ? -4.245 3.997 -14.527 1.00 76.00 117 GLU A O 1
ATOM 939 N N . PHE A 1 118 ? -2.438 4.438 -13.277 1.00 75.31 118 PHE A N 1
ATOM 940 C CA . PHE A 1 118 ? -2.009 3.044 -13.185 1.00 75.31 118 PHE A CA 1
ATOM 941 C C . PHE A 1 118 ? -3.054 2.160 -12.488 1.00 75.31 118 PHE A C 1
ATOM 943 O O . PHE A 1 118 ? -3.371 1.082 -12.989 1.00 75.31 118 PHE A O 1
ATOM 950 N N . LEU A 1 119 ? -3.597 2.605 -11.352 1.00 76.56 119 LEU A N 1
ATOM 951 C CA . LEU A 1 119 ? -4.624 1.873 -10.612 1.00 76.56 119 LEU A CA 1
ATOM 952 C C . LEU A 1 119 ? -5.928 1.752 -11.401 1.00 76.56 119 LEU A C 1
ATOM 954 O O . LEU A 1 119 ? -6.526 0.682 -11.400 1.00 76.56 119 LEU A O 1
ATOM 958 N N . GLU A 1 120 ? -6.349 2.806 -12.097 1.00 74.12 120 GLU A N 1
ATOM 959 C CA . GLU A 1 120 ? -7.534 2.799 -12.959 1.00 74.12 120 GLU A CA 1
ATOM 960 C C . GLU A 1 120 ? -7.364 1.839 -14.143 1.00 74.12 120 GLU A C 1
ATOM 962 O O . GLU A 1 120 ? -8.276 1.077 -14.460 1.00 74.12 120 GLU A O 1
ATOM 967 N N . THR A 1 121 ? -6.173 1.804 -14.747 1.00 71.19 121 THR A N 1
ATOM 968 C CA . THR A 1 121 ? -5.831 0.852 -15.817 1.00 71.19 121 THR A CA 1
ATOM 969 C C . THR A 1 121 ? -5.780 -0.587 -15.299 1.00 71.19 121 THR A C 1
ATOM 971 O O . THR A 1 121 ? -6.232 -1.519 -15.959 1.00 71.19 121 THR A O 1
ATOM 974 N N . TYR A 1 122 ? -5.235 -0.804 -14.102 1.00 65.56 122 TYR A N 1
ATOM 975 C CA . TYR A 1 122 ? -5.258 -2.118 -13.465 1.00 65.56 122 TYR A CA 1
ATOM 976 C C . TYR A 1 122 ? -6.700 -2.551 -13.148 1.00 65.56 122 TYR A C 1
ATOM 978 O O . TYR A 1 122 ? -7.077 -3.689 -13.404 1.00 65.56 122 TYR A O 1
ATOM 986 N N . ALA A 1 123 ? -7.524 -1.630 -12.651 1.00 61.69 123 ALA A N 1
ATOM 987 C CA . ALA A 1 123 ? -8.924 -1.837 -12.304 1.00 61.69 123 ALA A CA 1
ATOM 988 C C . ALA A 1 123 ? -9.814 -2.170 -13.516 1.00 61.69 123 ALA A C 1
ATOM 990 O O . ALA A 1 123 ? -10.630 -3.093 -13.448 1.00 61.69 123 ALA A O 1
ATOM 991 N N . SER A 1 124 ? -9.642 -1.464 -14.636 1.00 59.88 124 SER A N 1
ATOM 992 C CA . SER A 1 124 ? -10.421 -1.680 -15.863 1.00 59.88 124 SER A CA 1
ATOM 993 C C . SER A 1 124 ? -10.160 -3.046 -16.500 1.00 59.88 124 SER A C 1
ATOM 995 O O . SER A 1 124 ? -11.074 -3.645 -17.060 1.00 59.88 124 SER A O 1
ATOM 997 N N . ASN A 1 125 ? -8.958 -3.596 -16.318 1.00 57.78 125 ASN A N 1
ATOM 998 C CA . ASN A 1 125 ? -8.630 -4.963 -16.723 1.00 57.78 125 ASN A CA 1
ATOM 999 C C . ASN A 1 125 ? -9.300 -6.045 -15.846 1.00 57.78 125 ASN A C 1
ATOM 1001 O O . ASN A 1 125 ? -9.259 -7.220 -16.204 1.00 57.78 125 ASN A O 1
ATOM 1005 N N . TYR A 1 126 ? -9.933 -5.671 -14.724 1.00 50.91 126 TYR A N 1
ATOM 1006 C CA . TYR A 1 126 ? -10.526 -6.589 -13.740 1.00 50.91 126 TYR A CA 1
ATOM 1007 C C . TYR A 1 126 ? -11.972 -6.231 -13.308 1.00 50.91 126 TYR A C 1
ATOM 1009 O O . TYR A 1 126 ? -12.387 -6.623 -12.220 1.00 50.91 126 TYR A O 1
ATOM 1017 N N . ASN A 1 127 ? -12.777 -5.533 -14.131 1.00 42.06 127 ASN A N 1
ATOM 1018 C CA . ASN A 1 127 ? -14.154 -5.102 -13.780 1.00 42.06 127 ASN A CA 1
ATOM 1019 C C . ASN A 1 127 ? -14.234 -4.336 -12.440 1.00 42.06 127 ASN A C 1
ATOM 1021 O O . ASN A 1 127 ? -15.139 -4.542 -11.629 1.00 42.06 127 ASN A O 1
ATOM 1025 N N . TYR A 1 128 ? -13.271 -3.453 -12.180 1.00 39.12 128 TYR A N 1
ATOM 1026 C CA . TYR A 1 128 ? -13.181 -2.714 -10.925 1.00 39.12 128 TYR A CA 1
ATOM 1027 C C . TYR A 1 128 ? -13.507 -1.230 -11.160 1.00 39.12 128 TYR A C 1
ATOM 1029 O O . TYR A 1 128 ? -12.936 -0.590 -12.040 1.00 39.12 128 TYR A O 1
ATOM 1037 N N . HIS A 1 129 ? -14.439 -0.669 -10.382 1.00 35.69 129 HIS A N 1
ATOM 1038 C CA . HIS A 1 129 ? -14.816 0.746 -10.473 1.00 35.69 129 HIS A CA 1
ATOM 1039 C C . HIS A 1 129 ? -14.018 1.576 -9.451 1.00 35.69 129 HIS A C 1
ATOM 1041 O O . HIS A 1 129 ? -14.178 1.346 -8.249 1.00 35.69 129 HIS A O 1
ATOM 1047 N N . PRO A 1 130 ? -13.163 2.521 -9.881 1.00 36.59 130 PRO A N 1
ATOM 1048 C CA . PRO A 1 130 ? -12.454 3.413 -8.967 1.00 36.59 130 PRO A CA 1
ATOM 1049 C C . PRO A 1 130 ? -13.430 4.365 -8.254 1.00 36.59 130 PRO A C 1
ATOM 1051 O O . PRO A 1 130 ? -14.450 4.769 -8.814 1.00 36.59 130 PRO A O 1
ATOM 1054 N N . ALA A 1 131 ? -13.119 4.718 -7.004 1.00 37.72 131 ALA A N 1
ATOM 1055 C CA . ALA A 1 131 ? -13.877 5.708 -6.243 1.00 37.72 131 ALA A CA 1
ATOM 1056 C C . ALA A 1 131 ? -13.576 7.130 -6.743 1.00 37.72 131 ALA A C 1
ATOM 1058 O O . ALA A 1 131 ? -12.450 7.449 -7.121 1.00 37.72 131 ALA A O 1
ATOM 1059 N N . THR A 1 132 ? -14.593 7.988 -6.729 1.00 32.88 132 THR A N 1
ATOM 1060 C CA . THR A 1 132 ? -14.560 9.349 -7.269 1.00 32.88 132 THR A CA 1
ATOM 1061 C C . THR A 1 132 ? -13.564 10.251 -6.524 1.00 32.88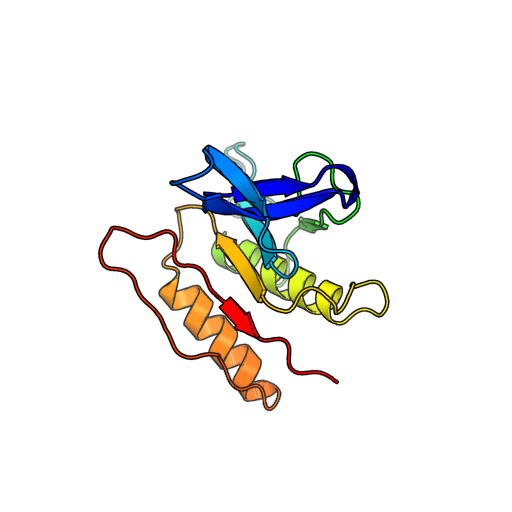 132 THR A C 1
ATOM 1063 O O . THR A 1 132 ? -13.543 10.304 -5.294 1.00 32.88 132 THR A O 1
ATOM 1066 N N . ASN A 1 133 ? -12.747 10.977 -7.293 1.00 36.41 133 ASN A N 1
ATOM 1067 C CA . ASN A 1 133 ? -11.680 11.866 -6.823 1.00 36.41 133 ASN A CA 1
ATOM 1068 C C . ASN A 1 133 ? -12.177 12.959 -5.853 1.00 36.41 133 ASN A C 1
ATOM 1070 O O . ASN A 1 133 ? -13.065 13.735 -6.200 1.00 36.41 133 ASN A O 1
ATOM 1074 N N . TYR A 1 134 ? -11.522 13.105 -4.693 1.00 34.69 134 TYR A N 1
ATOM 1075 C CA . TYR A 1 134 ? -11.596 14.317 -3.867 1.00 34.69 134 TYR A CA 1
ATOM 1076 C C . TYR A 1 134 ? -10.199 14.915 -3.696 1.00 34.69 134 TYR A C 1
ATOM 1078 O O . TYR A 1 134 ? -9.377 14.434 -2.917 1.00 34.69 134 TYR A O 1
ATOM 1086 N N . THR A 1 135 ? -9.933 15.987 -4.431 1.00 34.50 135 THR A N 1
ATOM 1087 C CA . THR A 1 135 ? -8.662 16.711 -4.424 1.00 34.50 135 THR A CA 1
ATOM 1088 C C . THR A 1 135 ? -8.793 17.966 -3.554 1.00 34.50 135 THR A C 1
ATOM 1090 O O . THR A 1 135 ? -9.442 18.927 -3.949 1.00 34.50 135 THR A O 1
ATOM 1093 N N . THR A 1 136 ? -8.186 18.006 -2.361 1.00 39.84 136 THR A N 1
ATOM 1094 C CA . THR A 1 136 ? -8.275 19.181 -1.463 1.00 39.84 136 THR A CA 1
ATOM 1095 C C . THR A 1 136 ? -7.238 20.252 -1.813 1.00 39.84 136 THR A C 1
ATOM 1097 O O . THR A 1 136 ? -6.094 19.939 -2.114 1.00 39.84 136 THR A O 1
ATOM 1100 N N . GLU A 1 137 ? -7.607 21.533 -1.800 1.00 31.19 137 GLU A N 1
ATOM 1101 C CA . GLU A 1 137 ? -6.810 22.661 -2.332 1.00 31.19 137 GLU A CA 1
ATOM 1102 C C . GLU A 1 137 ? -5.516 23.022 -1.565 1.00 31.19 137 GLU A C 1
ATOM 1104 O O . GLU A 1 137 ? -4.795 23.925 -1.970 1.00 31.19 137 GLU A O 1
ATOM 1109 N N . GLN A 1 138 ? -5.160 22.328 -0.481 1.00 31.03 138 GLN A N 1
ATOM 1110 C CA . GLN A 1 138 ? -4.140 22.802 0.477 1.00 31.03 138 GLN A CA 1
ATOM 1111 C C . GLN A 1 138 ? -2.785 22.072 0.413 1.00 31.03 138 GLN A C 1
ATOM 1113 O O . GLN A 1 138 ? -2.004 22.129 1.355 1.00 31.03 138 GLN A O 1
ATOM 1118 N N . GLY A 1 139 ? -2.481 21.417 -0.710 1.00 32.53 139 GLY A N 1
ATOM 1119 C CA . GLY A 1 139 ? -1.132 20.966 -1.068 1.00 32.53 139 GLY A CA 1
ATOM 1120 C C . GLY A 1 139 ? -0.495 19.882 -0.186 1.00 32.53 139 GLY A C 1
ATOM 1121 O O . GLY A 1 139 ? 0.269 20.160 0.728 1.00 32.53 139 GLY A O 1
ATOM 1122 N N . ARG A 1 140 ? -0.567 18.595 -0.519 1.00 32.38 140 ARG A N 1
ATOM 1123 C CA . ARG A 1 140 ? -1.665 17.715 -0.948 1.00 32.38 140 ARG A CA 1
ATOM 1124 C C . ARG A 1 140 ? -1.094 16.324 -0.644 1.00 32.38 140 ARG A C 1
ATOM 1126 O O . ARG A 1 140 ? -0.333 15.765 -1.426 1.00 32.38 140 ARG A O 1
ATOM 1133 N N . THR A 1 141 ? -1.351 15.797 0.554 1.00 33.53 141 THR A N 1
ATOM 1134 C CA . THR A 1 141 ? -1.236 14.345 0.755 1.00 33.53 141 THR A CA 1
ATOM 1135 C C . THR A 1 141 ? -2.414 13.766 -0.013 1.00 33.53 141 THR A C 1
ATOM 1137 O O . THR A 1 141 ? -3.540 13.809 0.475 1.00 33.53 141 THR A O 1
ATOM 1140 N N . GLU A 1 142 ? -2.190 13.376 -1.265 1.00 40.53 142 GLU A N 1
ATOM 1141 C CA . GLU A 1 142 ? -3.250 12.861 -2.131 1.00 40.53 142 GLU A CA 1
ATOM 1142 C C . GLU A 1 142 ? -3.596 11.446 -1.666 1.00 40.53 142 GLU A C 1
ATOM 1144 O O . GLU A 1 142 ? -2.908 10.469 -1.944 1.00 40.53 142 GLU A O 1
ATOM 1149 N N . VAL A 1 143 ? -4.623 11.377 -0.826 1.00 35.38 143 VAL A N 1
ATOM 1150 C CA . VAL A 1 143 ? -5.166 10.149 -0.263 1.00 35.38 143 VAL A CA 1
ATOM 1151 C C . VAL A 1 143 ? -5.988 9.456 -1.341 1.00 35.38 143 VAL A C 1
ATOM 1153 O O . VAL A 1 143 ? -7.058 9.939 -1.704 1.00 35.38 143 VAL A O 1
ATOM 1156 N N . ILE A 1 144 ? -5.525 8.302 -1.813 1.00 42.78 144 ILE A N 1
ATOM 1157 C CA . ILE A 1 144 ? -6.386 7.383 -2.560 1.00 42.78 144 ILE A CA 1
ATOM 1158 C C . ILE A 1 144 ? -7.223 6.637 -1.523 1.00 42.78 144 ILE A C 1
ATOM 1160 O O . ILE A 1 144 ? -6.672 5.912 -0.697 1.00 42.78 144 ILE A O 1
ATOM 1164 N N . SER A 1 145 ? -8.536 6.874 -1.531 1.00 37.19 145 SER A N 1
ATOM 1165 C CA . SER A 1 145 ? -9.519 6.148 -0.726 1.00 37.19 145 SER A CA 1
ATOM 1166 C C . SER A 1 145 ? -10.197 5.126 -1.624 1.00 37.19 145 SER A C 1
ATOM 1168 O O . SER A 1 145 ? -11.009 5.503 -2.462 1.00 37.19 145 SER A O 1
ATOM 1170 N N . GLN A 1 146 ? -9.880 3.846 -1.455 1.00 40.62 146 GLN A N 1
ATOM 1171 C CA . GLN A 1 146 ? -10.591 2.764 -2.135 1.00 40.62 146 GLN A CA 1
ATOM 1172 C C . GLN A 1 146 ? -11.614 2.169 -1.166 1.00 40.62 146 GLN A C 1
ATOM 1174 O O . GLN A 1 146 ? -11.240 1.698 -0.090 1.00 40.62 146 GLN A O 1
ATOM 1179 N N . GLU A 1 147 ? -12.899 2.213 -1.531 1.00 38.06 147 GLU A N 1
ATOM 1180 C CA . GLU A 1 147 ? -13.915 1.383 -0.882 1.00 38.06 147 GLU A CA 1
ATOM 1181 C C . GLU A 1 147 ? -13.717 -0.058 -1.358 1.00 38.06 147 GLU A C 1
ATOM 1183 O O . GLU A 1 147 ? -13.785 -0.355 -2.555 1.00 38.06 147 GLU A O 1
ATOM 1188 N N . LEU A 1 148 ? -13.429 -0.957 -0.420 1.00 37.56 148 LEU A N 1
ATOM 1189 C CA . LEU A 1 148 ? -13.490 -2.390 -0.676 1.00 37.56 148 LEU A CA 1
ATOM 1190 C C . LEU A 1 148 ? -14.973 -2.768 -0.636 1.00 37.56 148 LEU A C 1
ATOM 1192 O O . LEU A 1 148 ? -15.582 -2.749 0.433 1.00 37.56 148 LEU A O 1
ATOM 1196 N N . LYS A 1 149 ? -15.574 -3.044 -1.797 1.00 33.97 149 LYS A N 1
ATOM 1197 C CA . LYS A 1 149 ? -16.905 -3.660 -1.832 1.00 33.97 149 LYS A CA 1
ATOM 1198 C C . LYS A 1 149 ? -16.786 -5.084 -1.288 1.00 33.97 149 LYS A C 1
ATOM 1200 O O . LYS A 1 149 ? -15.809 -5.767 -1.593 1.00 33.97 149 LYS A O 1
ATOM 1205 N N . GLU A 1 150 ? -17.753 -5.477 -0.460 1.00 32.19 150 GLU A N 1
ATOM 1206 C CA . GLU A 1 150 ? -17.902 -6.850 0.034 1.00 32.19 150 GLU A CA 1
ATOM 1207 C C . GLU A 1 150 ? -17.837 -7.831 -1.151 1.00 32.19 150 GLU A C 1
ATOM 1209 O O . GLU A 1 150 ? -18.477 -7.593 -2.181 1.00 32.19 150 GLU A O 1
ATOM 1214 N N . ILE A 1 151 ? -17.004 -8.870 -1.013 1.00 34.69 151 ILE A N 1
ATOM 1215 C CA . ILE A 1 151 ? -17.029 -10.069 -1.863 1.00 34.69 151 ILE A CA 1
ATOM 1216 C C . ILE A 1 151 ? -18.026 -11.034 -1.233 1.00 34.69 151 ILE A C 1
ATOM 1218 O O . ILE A 1 151 ? -17.930 -11.211 0.004 1.00 34.69 151 ILE A O 1
#